Protein AF-A0A6L9QS75-F1 (afdb_monomer)

Nearest PDB structures (foldseek):
  3cwc-assembly1_B  TM=9.647E-01  e=5.778E-03  Salmonella enterica subsp. enterica serovar Typhimurium str. LT2
  3cwc-assembly1_A  TM=9.739E-01  e=6.625E-03  Salmonella enterica subsp. enterica serovar Typhimurium str. LT2

pLDDT: mean 85.93, std 13.15, range [46.53, 98.0]

Sequence (66 aa):
MSADSPSRPSPPGHVLLAPDRFPGALTAAQAARHLAAGLRRARPDVPLVELPVADGGEGTVEAAVA

InterPro domains:
  IPR004381 Glycerate kinase [PF02595] (15-65)
  IPR018197 Glycerate kinase, restriction-enzyme-like fold [G3DSA:3.40.50.10350] (13-66)
  IPR036129 Glycerate kinase superfamily [SSF110738] (14-65)

Secondary structure (DSSP, 8-state):
-------PPPPSP-EEE----BTTTB-HHHHHHHHHHHHHHH-TTS-EEE-----SSTTHHHHHT-

Radius of gyration: 16.77 Å; Cα contacts (8 Å, |Δi|>4): 83; chains: 1; bounding box: 30×37×50 Å

Organism: NCBI:txid453573

Structure (mmCIF, N/CA/C/O backbone):
data_AF-A0A6L9QS75-F1
#
_entry.id   AF-A0A6L9QS75-F1
#
loop_
_atom_site.group_PDB
_atom_site.id
_atom_site.type_symbol
_atom_site.label_atom_id
_atom_site.label_alt_id
_atom_site.label_comp_id
_atom_site.label_asym_id
_atom_site.label_entity_id
_atom_site.label_seq_id
_atom_site.pdbx_PDB_ins_code
_atom_site.Cartn_x
_atom_site.Cartn_y
_atom_site.Cartn_z
_atom_site.occupancy
_atom_site.B_iso_or_equiv
_atom_site.auth_seq_id
_atom_site.auth_comp_id
_atom_site.auth_asym_id
_atom_site.auth_atom_id
_atom_site.pdbx_PDB_model_num
ATOM 1 N N . MET A 1 1 ? 5.705 -29.264 31.758 1.00 46.53 1 MET A N 1
ATOM 2 C CA . MET A 1 1 ? 4.760 -28.333 32.407 1.00 46.53 1 MET A CA 1
ATOM 3 C C . MET A 1 1 ? 5.162 -26.926 31.980 1.00 46.53 1 MET A C 1
ATOM 5 O O . MET A 1 1 ? 5.980 -26.306 32.641 1.00 46.53 1 MET A O 1
ATOM 9 N N . SER A 1 2 ? 4.733 -26.495 30.790 1.00 53.12 2 SER A N 1
ATOM 10 C CA . SER A 1 2 ? 5.063 -25.163 30.266 1.00 53.12 2 SER A CA 1
ATOM 11 C C . SER A 1 2 ? 3.889 -24.259 30.599 1.00 53.12 2 SER A C 1
ATOM 13 O O . SER A 1 2 ? 2.771 -24.556 30.186 1.00 53.12 2 SER A O 1
ATOM 15 N N . ALA A 1 3 ? 4.127 -23.250 31.433 1.00 58.88 3 ALA A N 1
ATOM 16 C CA . ALA A 1 3 ? 3.100 -22.329 31.887 1.00 58.88 3 ALA A CA 1
ATOM 17 C C . ALA A 1 3 ? 2.479 -21.601 30.688 1.00 58.88 3 ALA A C 1
ATOM 19 O O . ALA A 1 3 ? 3.192 -20.987 29.891 1.00 58.88 3 ALA A O 1
ATOM 20 N N . ASP A 1 4 ? 1.155 -21.688 30.585 1.00 61.31 4 ASP A N 1
ATOM 21 C CA . ASP A 1 4 ? 0.335 -20.816 29.755 1.00 61.31 4 ASP A CA 1
ATOM 22 C C . ASP A 1 4 ? 0.585 -19.377 30.226 1.00 61.31 4 ASP A C 1
ATOM 24 O O . ASP A 1 4 ? 0.208 -18.981 31.331 1.00 61.31 4 ASP A O 1
ATOM 28 N N . SER A 1 5 ? 1.379 -18.635 29.455 1.00 62.84 5 SER A N 1
ATOM 29 C CA . SER A 1 5 ? 1.666 -17.236 29.756 1.00 62.84 5 SER A CA 1
ATOM 30 C C . SER A 1 5 ? 0.436 -16.431 29.348 1.00 62.84 5 SER A C 1
ATOM 32 O O . SER A 1 5 ? 0.003 -16.575 28.205 1.00 62.84 5 SER A O 1
ATOM 34 N N . PRO A 1 6 ? -0.135 -15.580 30.219 1.00 60.25 6 PRO A N 1
ATOM 35 C CA . PRO A 1 6 ? -1.359 -14.866 29.886 1.00 60.25 6 PRO A CA 1
ATOM 36 C C . PRO A 1 6 ? -1.128 -13.998 28.645 1.00 60.25 6 PRO A C 1
ATOM 38 O O . PRO A 1 6 ? -0.261 -13.119 28.639 1.00 60.25 6 PRO A O 1
ATOM 41 N N . SER A 1 7 ? -1.896 -14.258 27.585 1.00 69.88 7 SER A N 1
ATOM 42 C CA . SER A 1 7 ? -1.868 -13.480 26.349 1.00 69.88 7 SER A CA 1
ATOM 43 C C . SER A 1 7 ? -2.199 -12.027 26.677 1.00 69.88 7 SER A C 1
ATOM 45 O O . SER A 1 7 ? -3.333 -11.711 27.045 1.00 69.88 7 SER A O 1
ATOM 47 N N . ARG A 1 8 ? -1.210 -11.130 26.574 1.00 69.69 8 ARG A N 1
ATOM 48 C CA . ARG A 1 8 ? -1.469 -9.690 26.672 1.00 69.69 8 ARG A CA 1
ATOM 49 C C . ARG A 1 8 ? -2.507 -9.324 25.609 1.00 69.69 8 ARG A C 1
ATOM 51 O O . ARG A 1 8 ? -2.352 -9.777 24.473 1.00 69.69 8 ARG A O 1
ATOM 58 N N . PRO A 1 9 ? -3.532 -8.518 25.935 1.00 62.66 9 PRO A N 1
ATOM 59 C CA . PRO A 1 9 ? -4.439 -8.025 24.913 1.00 62.66 9 PRO A CA 1
ATOM 60 C C . PRO A 1 9 ? -3.598 -7.305 23.859 1.00 62.66 9 PRO A C 1
ATOM 62 O O . PRO A 1 9 ? -2.827 -6.399 24.192 1.00 62.66 9 PRO A O 1
ATOM 65 N N . SER A 1 10 ? -3.683 -7.753 22.604 1.00 62.03 10 SER A N 1
ATOM 66 C CA . SER A 1 10 ? -3.056 -7.027 21.507 1.00 62.03 10 SER A CA 1
ATOM 67 C C . SER A 1 10 ? -3.600 -5.598 21.529 1.00 62.03 10 SER A C 1
ATOM 69 O O . SER A 1 10 ? -4.812 -5.424 21.705 1.00 62.03 10 SER A O 1
ATOM 71 N N . PRO A 1 11 ? -2.744 -4.570 21.378 1.00 64.12 11 PRO A N 1
ATOM 72 C CA . PRO A 1 11 ? -3.242 -3.218 21.165 1.00 64.12 11 PRO A CA 1
ATOM 73 C C . PRO A 1 11 ? -4.232 -3.244 19.992 1.00 64.12 11 PRO A C 1
ATOM 75 O O . PRO A 1 11 ? -4.111 -4.130 19.136 1.00 64.12 11 PRO A O 1
ATOM 78 N N . PRO A 1 12 ? -5.215 -2.326 19.946 1.00 70.25 12 PRO A N 1
ATOM 79 C CA . PRO A 1 12 ? -6.165 -2.280 18.841 1.00 70.25 12 PRO A CA 1
ATOM 80 C C . PRO A 1 12 ? -5.398 -2.372 17.517 1.00 70.25 12 PRO A C 1
ATOM 82 O O . PRO A 1 12 ? -4.480 -1.589 17.263 1.00 70.25 12 PRO A O 1
ATOM 85 N N . GLY A 1 13 ? -5.694 -3.422 16.747 1.00 81.25 13 GLY A N 1
ATOM 86 C CA . GLY A 1 13 ? -4.930 -3.756 15.550 1.00 81.25 13 GLY A CA 1
ATOM 87 C C . GLY A 1 13 ? -5.036 -2.646 14.507 1.00 81.25 13 GLY A C 1
ATOM 88 O O . GLY A 1 13 ? -6.069 -1.988 14.406 1.00 81.25 13 GLY A O 1
ATOM 89 N N . HIS A 1 14 ? -3.980 -2.454 13.723 1.00 89.75 14 HIS A N 1
ATOM 90 C CA . HIS A 1 14 ? -3.983 -1.571 12.558 1.00 89.75 14 HIS A CA 1
ATOM 91 C C . HIS A 1 14 ? -3.828 -2.401 11.284 1.00 89.75 14 HIS A C 1
ATOM 93 O O . HIS A 1 14 ? -3.316 -3.522 11.314 1.00 89.75 14 HIS A O 1
ATOM 99 N N . VAL A 1 15 ? -4.274 -1.847 10.161 1.00 94.75 15 VAL A N 1
ATOM 100 C CA . VAL A 1 15 ? -4.102 -2.447 8.838 1.00 94.75 15 VAL A CA 1
ATOM 101 C C . VAL A 1 15 ? -2.999 -1.697 8.101 1.00 94.75 15 VAL A C 1
ATOM 103 O O . VAL A 1 15 ? -3.098 -0.489 7.886 1.00 94.75 15 VAL A O 1
ATOM 106 N N . LEU A 1 16 ? -1.955 -2.427 7.710 1.00 95.88 16 LEU A N 1
ATOM 107 C CA . LEU A 1 16 ? -0.906 -1.936 6.823 1.00 95.88 16 LEU A CA 1
ATOM 108 C C . LEU A 1 16 ? -1.300 -2.211 5.370 1.00 95.88 16 LEU A C 1
ATOM 110 O O . LEU A 1 16 ? -1.515 -3.358 4.979 1.00 95.88 16 LEU A O 1
ATOM 114 N N . LEU A 1 17 ? -1.374 -1.156 4.570 1.00 97.00 17 LEU A N 1
ATOM 115 C CA . LEU A 1 17 ? -1.592 -1.224 3.135 1.00 97.00 17 LEU A CA 1
ATOM 116 C C . LEU A 1 17 ? -0.251 -1.082 2.434 1.00 97.00 17 LEU A C 1
ATOM 118 O O . LEU A 1 17 ? 0.211 0.035 2.224 1.00 97.00 17 LEU A O 1
ATOM 122 N N . ALA A 1 18 ? 0.334 -2.215 2.048 1.00 96.44 18 ALA A N 1
ATOM 123 C CA . ALA A 1 18 ? 1.594 -2.267 1.314 1.00 96.44 18 ALA A CA 1
ATOM 124 C C . ALA A 1 18 ? 1.431 -2.814 -0.114 1.00 96.44 18 ALA A C 1
ATOM 126 O O . ALA A 1 18 ? 1.954 -3.886 -0.422 1.00 96.44 18 ALA A O 1
ATOM 127 N N . PRO A 1 19 ? 0.641 -2.152 -0.982 1.00 95.62 19 PRO A N 1
ATOM 128 C CA . PRO A 1 19 ? 0.491 -2.591 -2.358 1.00 95.62 19 PRO A CA 1
ATOM 129 C C . PRO A 1 19 ? 1.713 -2.212 -3.197 1.00 95.62 19 PRO A C 1
ATOM 131 O O . PRO A 1 19 ? 2.348 -1.181 -2.968 1.00 95.62 19 PRO A O 1
ATOM 134 N N . ASP A 1 20 ? 1.956 -3.021 -4.221 1.00 94.06 20 ASP A N 1
ATOM 135 C CA . ASP A 1 20 ? 2.785 -2.661 -5.367 1.00 94.06 20 ASP A CA 1
ATOM 136 C C . ASP A 1 20 ? 1.906 -2.048 -6.478 1.00 94.06 20 ASP A C 1
ATOM 138 O O . ASP A 1 20 ? 0.673 -1.965 -6.379 1.00 94.06 20 ASP A O 1
ATOM 142 N N . ARG A 1 21 ? 2.539 -1.583 -7.551 1.00 90.69 21 ARG A N 1
ATOM 143 C CA . ARG A 1 21 ? 1.882 -1.059 -8.742 1.00 90.69 21 ARG A CA 1
ATOM 144 C C . ARG A 1 21 ? 1.078 -2.127 -9.483 1.00 90.69 21 ARG A C 1
ATOM 146 O O . ARG A 1 21 ? 1.407 -3.308 -9.514 1.00 90.69 21 ARG A O 1
ATOM 153 N N . PHE A 1 22 ? 0.077 -1.652 -10.212 1.00 90.88 22 PHE A N 1
ATOM 154 C CA . PHE A 1 22 ? -0.625 -2.399 -11.247 1.00 90.88 22 PHE A CA 1
ATOM 155 C C . PHE A 1 22 ? -0.130 -1.886 -12.606 1.00 90.88 22 PHE A C 1
ATOM 157 O O . PHE A 1 22 ? -0.503 -0.774 -13.000 1.00 90.88 22 PHE A O 1
ATOM 164 N N . PRO A 1 23 ? 0.734 -2.629 -13.324 1.00 88.62 23 PRO A N 1
ATOM 165 C CA . PRO A 1 23 ? 1.327 -2.165 -14.576 1.00 88.62 23 PRO A CA 1
ATOM 166 C C . PRO A 1 23 ? 0.275 -1.677 -15.580 1.00 88.62 23 PRO A C 1
ATOM 168 O O . PRO A 1 23 ? -0.714 -2.357 -15.839 1.00 88.62 23 PRO A O 1
ATOM 171 N N . GLY A 1 24 ? 0.474 -0.472 -16.120 1.00 90.62 24 GLY A N 1
ATOM 172 C CA . GLY A 1 24 ? -0.454 0.155 -17.069 1.00 90.62 24 GLY A CA 1
ATOM 173 C C . GLY A 1 24 ? -1.777 0.662 -16.476 1.00 90.62 24 GLY A C 1
ATOM 174 O O . GLY A 1 24 ? -2.576 1.216 -17.223 1.00 90.62 24 GLY A O 1
ATOM 175 N N . ALA A 1 25 ? -2.012 0.505 -15.168 1.00 94.88 25 ALA A N 1
ATOM 176 C CA . ALA A 1 25 ? -3.269 0.888 -14.526 1.00 94.88 25 ALA A CA 1
ATOM 177 C C . ALA A 1 25 ? -3.077 1.846 -13.343 1.00 94.88 25 ALA A C 1
ATOM 179 O O . ALA A 1 25 ? -3.618 2.948 -13.365 1.00 94.88 25 ALA A O 1
ATOM 180 N N . LEU A 1 26 ? -2.326 1.443 -12.313 1.00 95.38 26 LEU A N 1
ATOM 181 C CA . LEU A 1 26 ? -2.176 2.206 -11.069 1.00 95.38 26 LEU A CA 1
ATOM 182 C C . LEU A 1 26 ? -0.728 2.175 -10.582 1.00 95.38 26 LEU A C 1
ATOM 184 O O . LEU A 1 26 ? -0.083 1.128 -10.583 1.00 95.38 26 LEU A O 1
ATOM 188 N N . THR A 1 27 ? -0.231 3.303 -10.088 1.00 94.50 27 THR A N 1
ATOM 189 C CA . THR A 1 27 ? 0.971 3.323 -9.249 1.00 94.50 27 THR A CA 1
ATOM 190 C C . THR A 1 27 ? 0.680 2.678 -7.890 1.00 94.50 27 THR A C 1
ATOM 192 O O . THR A 1 27 ? -0.478 2.600 -7.466 1.00 94.50 27 THR A O 1
ATOM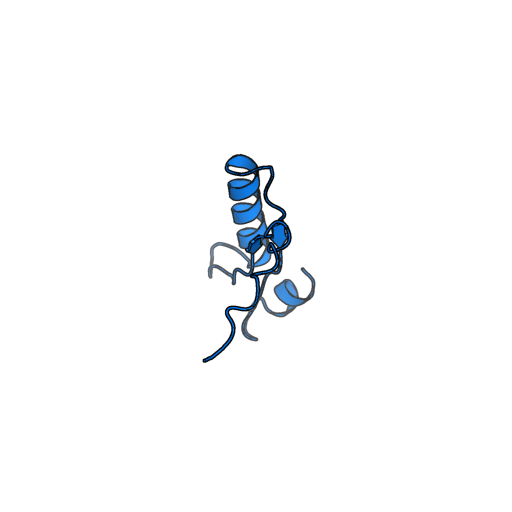 195 N N . ALA A 1 28 ? 1.722 2.248 -7.172 1.00 94.50 28 ALA A N 1
ATOM 196 C CA . ALA A 1 28 ? 1.586 1.701 -5.818 1.00 94.50 28 ALA A CA 1
ATOM 197 C C . ALA A 1 28 ? 0.852 2.684 -4.878 1.00 94.50 28 ALA A C 1
ATOM 199 O O . ALA A 1 28 ? -0.075 2.310 -4.159 1.00 94.50 28 ALA A O 1
ATOM 200 N N . ALA A 1 29 ? 1.175 3.980 -4.966 1.00 94.38 29 ALA A N 1
ATOM 201 C CA . ALA A 1 29 ? 0.503 5.028 -4.198 1.00 94.38 29 ALA A CA 1
ATOM 202 C C . ALA A 1 29 ? -0.987 5.185 -4.563 1.00 94.38 29 ALA A C 1
ATOM 204 O O . ALA A 1 29 ? -1.827 5.387 -3.685 1.00 94.38 29 ALA A O 1
ATOM 205 N N . GLN A 1 30 ? -1.352 5.074 -5.845 1.00 96.31 30 GLN A N 1
ATOM 206 C CA . GLN A 1 30 ? -2.761 5.098 -6.257 1.00 96.31 30 GLN A CA 1
ATOM 207 C C . GLN A 1 30 ? -3.522 3.880 -5.723 1.00 96.31 30 GLN A C 1
ATOM 209 O O . GLN A 1 30 ? -4.632 4.028 -5.209 1.00 96.31 30 GLN A O 1
ATOM 214 N N . ALA A 1 31 ? -2.917 2.692 -5.789 1.00 96.94 31 ALA A N 1
ATOM 215 C CA . ALA A 1 31 ? -3.496 1.482 -5.220 1.00 96.94 31 ALA A CA 1
ATOM 216 C C . ALA A 1 31 ? -3.732 1.625 -3.706 1.00 96.94 31 ALA A C 1
ATOM 218 O O . ALA A 1 31 ? -4.841 1.355 -3.239 1.00 96.94 31 ALA A O 1
ATOM 219 N N . ALA A 1 32 ? -2.743 2.126 -2.956 1.00 9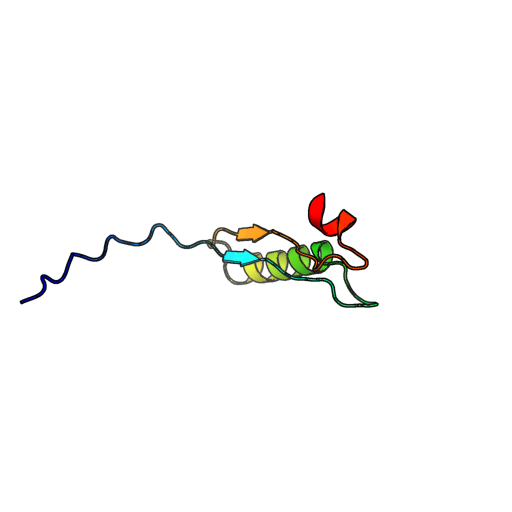7.25 32 ALA A N 1
ATOM 220 C CA . ALA A 1 32 ? -2.856 2.355 -1.513 1.00 97.25 32 ALA A CA 1
ATOM 221 C C . ALA A 1 32 ? -4.026 3.289 -1.178 1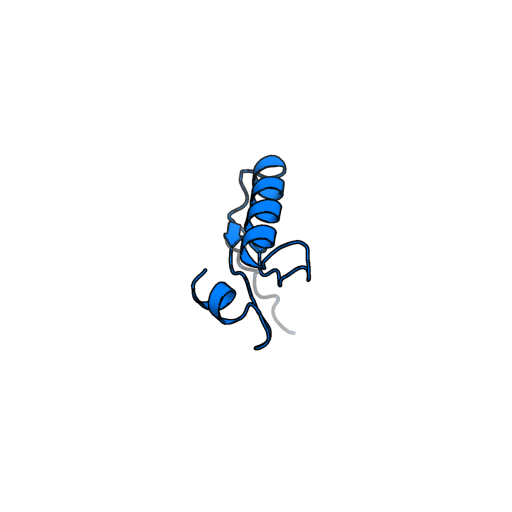.00 97.25 32 ALA A C 1
ATOM 223 O O . ALA A 1 32 ? -4.881 2.935 -0.363 1.00 97.25 32 ALA A O 1
ATOM 224 N N . ARG A 1 33 ? -4.154 4.409 -1.901 1.00 97.19 33 ARG A N 1
ATOM 225 C CA . ARG A 1 33 ? -5.255 5.368 -1.715 1.00 97.19 33 ARG A CA 1
ATOM 226 C C . ARG A 1 33 ? -6.625 4.754 -1.983 1.00 97.19 33 ARG A C 1
ATOM 228 O O . ARG A 1 33 ? -7.566 4.992 -1.223 1.00 97.19 33 ARG A O 1
ATOM 235 N N . HIS A 1 34 ? -6.768 3.970 -3.052 1.00 98.00 34 HIS A N 1
ATOM 236 C CA . HIS A 1 34 ? -8.042 3.323 -3.379 1.00 98.00 34 HIS A CA 1
ATOM 237 C C . HIS A 1 34 ? -8.432 2.260 -2.346 1.00 98.00 34 HIS A C 1
ATOM 239 O O . HIS A 1 34 ? -9.594 2.215 -1.928 1.00 98.00 34 HIS A O 1
ATOM 245 N N . LEU A 1 35 ? -7.466 1.462 -1.882 1.00 97.38 35 LEU A N 1
ATOM 246 C CA . LEU A 1 35 ? -7.665 0.493 -0.804 1.00 97.38 35 LEU A CA 1
ATOM 247 C C . LEU A 1 35 ? -8.058 1.193 0.500 1.00 97.38 35 LEU A C 1
ATOM 249 O O . LEU A 1 35 ? -9.055 0.820 1.120 1.00 97.38 35 LEU A O 1
ATOM 253 N N . ALA A 1 36 ? -7.342 2.255 0.875 1.00 97.25 36 ALA A N 1
ATOM 254 C CA . ALA A 1 36 ? -7.619 3.028 2.078 1.00 97.25 36 ALA A CA 1
ATOM 255 C C . ALA A 1 36 ? -9.010 3.666 2.027 1.00 97.25 36 ALA A C 1
ATOM 257 O O . ALA A 1 36 ? -9.755 3.611 3.002 1.00 97.25 36 ALA A O 1
ATOM 258 N N . ALA A 1 37 ? -9.414 4.214 0.878 1.00 98.00 37 ALA A N 1
ATOM 259 C CA . ALA A 1 37 ? -10.758 4.749 0.692 1.00 98.00 37 ALA A CA 1
ATOM 260 C C . ALA A 1 37 ? -11.840 3.668 0.858 1.00 98.00 37 ALA A C 1
ATOM 262 O O . ALA A 1 37 ? -12.873 3.926 1.473 1.00 98.00 37 ALA A O 1
ATOM 263 N N . GLY A 1 38 ? -11.618 2.459 0.335 1.00 97.81 38 GLY A N 1
ATOM 264 C CA . GLY A 1 38 ? -12.528 1.325 0.525 1.00 97.81 38 GLY A CA 1
ATOM 265 C C . GLY A 1 38 ? -12.638 0.895 1.987 1.00 97.81 38 GLY A C 1
ATOM 266 O O . GLY A 1 38 ? -13.745 0.756 2.509 1.00 97.81 38 GLY A O 1
ATOM 267 N N . LEU A 1 39 ? -11.499 0.757 2.664 1.00 96.06 39 LEU A N 1
ATOM 268 C CA . LEU A 1 39 ? -11.431 0.368 4.071 1.00 96.06 39 LEU A CA 1
ATOM 269 C C . LEU A 1 39 ? -12.051 1.411 4.993 1.00 96.06 39 LEU A C 1
ATOM 271 O O . LEU A 1 39 ? -12.852 1.041 5.840 1.00 96.06 39 LEU A O 1
ATOM 275 N N . ARG A 1 40 ? -11.786 2.704 4.784 1.00 95.81 40 ARG A N 1
ATOM 276 C CA . ARG A 1 40 ? -12.426 3.780 5.559 1.00 95.81 40 ARG A CA 1
ATOM 277 C C . ARG A 1 40 ? -13.950 3.774 5.403 1.00 95.81 40 ARG A C 1
ATOM 279 O O . ARG A 1 40 ? -14.649 4.060 6.366 1.00 95.81 40 ARG A O 1
ATOM 286 N N . ARG A 1 41 ? -14.479 3.412 4.224 1.00 97.25 41 ARG A N 1
ATOM 287 C CA . ARG A 1 41 ? -15.933 3.259 4.021 1.00 97.25 41 ARG A CA 1
ATOM 288 C C . ARG A 1 41 ? -16.505 2.037 4.739 1.00 97.25 41 ARG A C 1
ATOM 290 O O . ARG A 1 41 ? -17.603 2.117 5.273 1.00 97.25 41 ARG A O 1
ATOM 297 N N . ALA A 1 42 ? -15.798 0.910 4.716 1.00 96.75 42 ALA A N 1
ATOM 298 C CA . ALA A 1 42 ? -16.299 -0.350 5.267 1.00 96.75 42 ALA A CA 1
ATOM 299 C C . ALA A 1 42 ? -16.074 -0.487 6.784 1.00 96.75 42 ALA A C 1
ATOM 301 O O . ALA A 1 42 ? -16.866 -1.122 7.475 1.00 96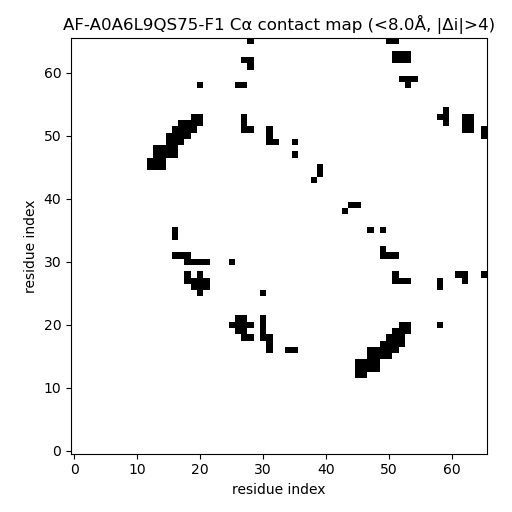.75 42 ALA A O 1
ATOM 302 N N . ARG A 1 43 ? -14.965 0.059 7.291 1.00 93.69 43 ARG A N 1
ATOM 303 C CA . ARG A 1 43 ? -14.459 -0.077 8.663 1.00 93.69 43 ARG A CA 1
ATOM 304 C C . ARG A 1 43 ? -13.767 1.228 9.101 1.00 93.69 43 ARG A C 1
ATOM 306 O O . ARG A 1 43 ? -12.542 1.256 9.205 1.00 93.69 43 ARG A O 1
ATOM 313 N N . PRO A 1 44 ? -14.532 2.303 9.362 1.00 92.38 44 PRO A N 1
ATOM 314 C CA . PRO A 1 44 ? -13.980 3.625 9.680 1.00 92.38 44 PRO A CA 1
ATOM 315 C C . PRO A 1 44 ? -13.120 3.649 10.952 1.00 92.38 44 PRO A C 1
ATOM 317 O O . PRO A 1 44 ? -12.200 4.456 11.044 1.00 92.38 44 PRO A O 1
ATOM 320 N N . ASP A 1 45 ? -13.376 2.743 11.897 1.00 91.81 45 ASP A N 1
ATOM 321 C CA . ASP A 1 45 ? -12.691 2.713 13.196 1.00 91.81 45 ASP A CA 1
ATOM 322 C C . ASP A 1 45 ? -11.349 1.967 13.173 1.00 91.81 45 ASP A C 1
ATOM 324 O O . ASP A 1 45 ? -10.669 1.885 14.195 1.00 91.81 45 ASP A O 1
ATOM 328 N N . VAL A 1 46 ? -10.968 1.374 12.036 1.00 91.25 46 VAL A N 1
ATOM 329 C CA . VAL A 1 46 ? -9.707 0.636 11.917 1.00 91.25 46 VAL A CA 1
ATOM 330 C C . VAL A 1 46 ? -8.580 1.611 11.565 1.00 91.25 46 VAL A C 1
ATOM 332 O O . VAL A 1 46 ? -8.636 2.236 10.503 1.00 91.25 46 VAL A O 1
ATOM 335 N N . PRO A 1 47 ? -7.526 1.725 12.396 1.00 93.88 47 PRO A N 1
ATOM 336 C CA . PRO A 1 47 ? -6.345 2.502 12.046 1.00 93.88 47 PRO A CA 1
ATOM 337 C C . PRO A 1 47 ? -5.679 1.941 10.785 1.00 93.88 47 PRO A C 1
ATOM 339 O O . PRO A 1 47 ? -5.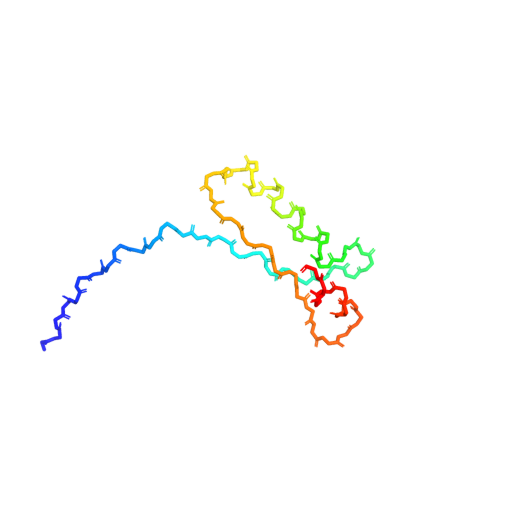478 0.730 10.659 1.00 93.88 47 PRO A O 1
ATOM 342 N N . LEU A 1 48 ? -5.322 2.828 9.859 1.00 95.12 48 LEU A N 1
ATOM 343 C CA . LEU A 1 48 ? -4.728 2.484 8.569 1.00 95.12 48 LEU A CA 1
ATOM 344 C C . LEU A 1 48 ? -3.359 3.140 8.431 1.00 95.12 48 LEU A C 1
ATOM 346 O O . LEU A 1 48 ? -3.216 4.333 8.695 1.00 95.12 48 LEU A O 1
ATOM 350 N N . VAL A 1 49 ? -2.388 2.364 7.964 1.00 95.50 49 VAL A N 1
ATOM 351 C CA . VAL A 1 49 ? -1.067 2.847 7.557 1.00 95.50 49 VAL A CA 1
ATOM 352 C C . VAL A 1 49 ? -0.904 2.530 6.077 1.00 95.50 49 VAL A C 1
ATOM 354 O O . VAL A 1 49 ? -1.034 1.376 5.678 1.00 95.50 49 VAL A O 1
ATOM 357 N N . GLU A 1 50 ? -0.657 3.546 5.258 1.00 96.38 50 GLU A N 1
ATOM 358 C CA . GLU A 1 50 ? -0.373 3.394 3.829 1.00 96.38 50 GLU A CA 1
ATOM 359 C C . GLU A 1 50 ? 1.153 3.355 3.656 1.00 96.38 50 GLU A C 1
ATOM 361 O O . GLU A 1 50 ? 1.839 4.259 4.121 1.00 96.38 50 GLU A O 1
ATOM 366 N N . LEU 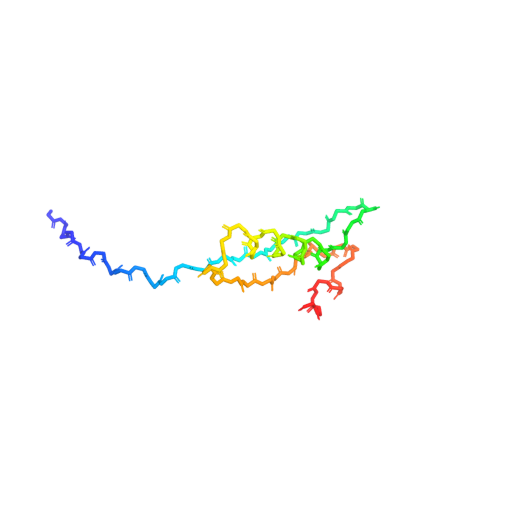A 1 51 ? 1.683 2.292 3.046 1.00 95.81 51 LEU A N 1
ATOM 367 C CA . LEU A 1 51 ? 3.113 2.100 2.789 1.00 95.81 51 LEU A CA 1
ATOM 368 C C . LEU A 1 51 ? 3.306 1.496 1.390 1.00 95.81 51 LEU A C 1
ATOM 370 O O . LEU A 1 51 ? 3.539 0.294 1.277 1.00 95.81 51 LEU A O 1
ATOM 374 N N . PRO A 1 52 ? 3.151 2.281 0.313 1.00 94.56 52 PRO A N 1
ATOM 375 C CA . PRO A 1 52 ? 3.381 1.797 -1.045 1.00 94.56 52 PRO A CA 1
ATOM 376 C C . PRO A 1 52 ? 4.782 1.191 -1.182 1.00 94.56 52 PRO A C 1
ATOM 378 O O . PRO A 1 52 ? 5.752 1.753 -0.679 1.00 94.56 52 PRO A O 1
ATOM 381 N N . VAL A 1 53 ? 4.891 0.052 -1.863 1.00 93.31 53 VAL A N 1
ATOM 382 C CA . VAL A 1 53 ? 6.168 -0.653 -2.053 1.00 93.31 53 VAL A CA 1
ATOM 383 C C . VAL A 1 53 ? 6.492 -0.817 -3.533 1.00 93.31 53 VAL A C 1
ATOM 385 O O . VAL A 1 53 ? 5.629 -0.644 -4.389 1.00 93.31 53 VAL A O 1
ATOM 388 N N . ALA A 1 54 ? 7.751 -1.144 -3.813 1.00 90.06 54 ALA A N 1
ATOM 389 C CA . ALA A 1 54 ? 8.250 -1.529 -5.125 1.00 90.06 54 ALA A CA 1
ATOM 390 C C . ALA A 1 54 ? 9.468 -2.453 -4.960 1.00 90.06 54 ALA A C 1
ATOM 392 O O . ALA A 1 54 ? 10.124 -2.444 -3.915 1.00 90.06 54 ALA A O 1
ATOM 393 N N . ASP A 1 55 ? 9.777 -3.238 -5.989 1.00 83.94 55 ASP A N 1
ATOM 394 C CA . ASP A 1 55 ? 10.797 -4.295 -5.965 1.00 83.94 55 ASP A CA 1
ATOM 395 C C . ASP A 1 55 ? 12.186 -3.870 -6.487 1.00 83.94 55 ASP A C 1
ATOM 397 O O . ASP A 1 55 ? 13.100 -4.692 -6.553 1.00 83.94 55 ASP A O 1
ATOM 401 N N . GLY A 1 56 ? 12.373 -2.594 -6.836 1.00 79.25 56 GLY A N 1
ATOM 402 C CA . GLY A 1 56 ? 13.592 -2.087 -7.477 1.00 79.25 56 GLY A CA 1
ATOM 403 C C . GLY A 1 56 ? 13.424 -1.785 -8.969 1.00 79.25 56 GLY A C 1
ATOM 404 O O . GLY A 1 56 ? 14.319 -1.192 -9.570 1.00 79.25 56 GLY A O 1
ATOM 405 N N . GLY A 1 57 ? 12.286 -2.151 -9.564 1.00 80.81 57 GLY A N 1
ATOM 406 C CA . GLY A 1 57 ? 11.934 -1.815 -10.939 1.00 80.81 57 GLY A CA 1
ATOM 407 C C . GLY A 1 57 ? 11.340 -0.412 -11.125 1.00 80.81 57 GLY A C 1
ATOM 408 O O . GLY A 1 57 ? 11.438 0.482 -10.282 1.00 80.81 57 GLY A O 1
ATOM 409 N N . GLU A 1 58 ? 10.687 -0.219 -12.268 1.00 77.50 58 GLU A N 1
ATOM 410 C CA . GLU A 1 58 ? 9.960 1.007 -12.607 1.00 77.50 58 GLU A CA 1
ATOM 411 C C . GLU A 1 58 ? 8.869 1.306 -11.559 1.00 77.50 58 GLU A C 1
ATOM 413 O O . GLU A 1 58 ? 8.018 0.453 -11.289 1.00 77.50 58 GLU A O 1
ATOM 418 N N . GLY A 1 59 ? 8.856 2.524 -11.010 1.00 78.12 59 GLY A N 1
ATOM 419 C C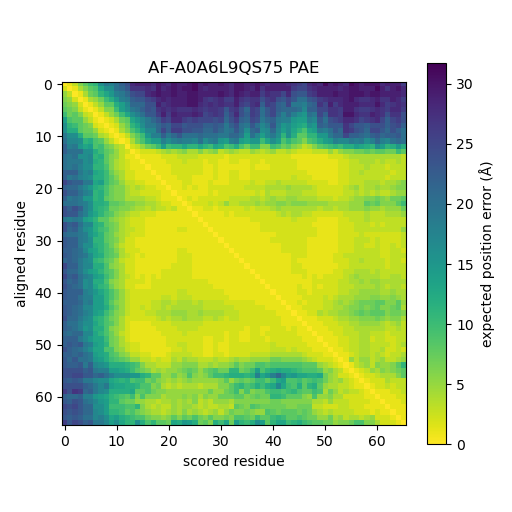A . GLY A 1 59 ? 7.965 2.918 -9.911 1.00 78.12 59 GLY A CA 1
ATOM 420 C C . GLY A 1 59 ? 8.609 2.879 -8.519 1.00 78.12 59 GLY A C 1
ATOM 421 O O . GLY A 1 59 ? 7.954 3.229 -7.537 1.00 78.12 59 GLY A O 1
ATOM 422 N N . THR A 1 60 ? 9.87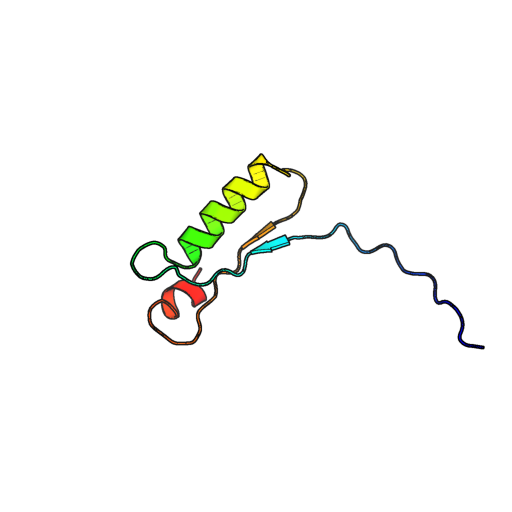5 2.457 -8.408 1.00 82.88 60 THR A N 1
ATOM 423 C CA . THR A 1 60 ? 10.567 2.347 -7.112 1.00 82.88 60 THR A CA 1
ATOM 424 C C . THR A 1 60 ? 10.861 3.689 -6.467 1.00 82.88 60 THR A C 1
ATOM 426 O O . THR A 1 60 ? 10.710 3.829 -5.254 1.00 82.88 60 THR A O 1
ATOM 429 N N . VAL A 1 61 ? 11.252 4.690 -7.256 1.00 83.56 61 VAL A N 1
ATOM 430 C CA . VAL A 1 61 ? 11.503 6.036 -6.727 1.00 83.56 61 VAL A CA 1
ATOM 431 C C . VAL A 1 61 ? 10.207 6.618 -6.177 1.00 83.56 61 VAL A C 1
ATOM 433 O O . VAL A 1 61 ? 10.188 7.135 -5.066 1.00 83.56 61 VAL A O 1
ATOM 436 N N . GLU A 1 62 ? 9.115 6.468 -6.920 1.00 81.38 62 GLU A N 1
ATOM 437 C CA . GLU A 1 62 ? 7.783 6.918 -6.541 1.00 81.38 62 GLU A CA 1
ATOM 438 C C . GLU A 1 62 ? 7.292 6.235 -5.266 1.00 81.38 62 GLU A C 1
ATOM 440 O O . GLU A 1 62 ? 6.717 6.909 -4.419 1.00 81.38 62 GLU A O 1
ATOM 445 N N . ALA A 1 63 ? 7.525 4.928 -5.105 1.00 79.00 63 ALA A N 1
ATOM 446 C CA . ALA A 1 63 ? 7.179 4.210 -3.879 1.00 79.00 63 ALA A CA 1
ATOM 447 C C . ALA A 1 63 ? 8.020 4.668 -2.675 1.00 79.00 63 ALA A C 1
ATOM 449 O O . ALA A 1 63 ? 7.493 4.794 -1.575 1.00 79.00 63 ALA A O 1
ATOM 450 N N . ALA A 1 64 ? 9.307 4.967 -2.874 1.00 78.12 64 ALA A N 1
ATOM 451 C CA . ALA A 1 64 ? 10.209 5.371 -1.795 1.00 78.12 64 ALA A CA 1
ATOM 452 C C . ALA A 1 64 ? 9.926 6.777 -1.231 1.00 78.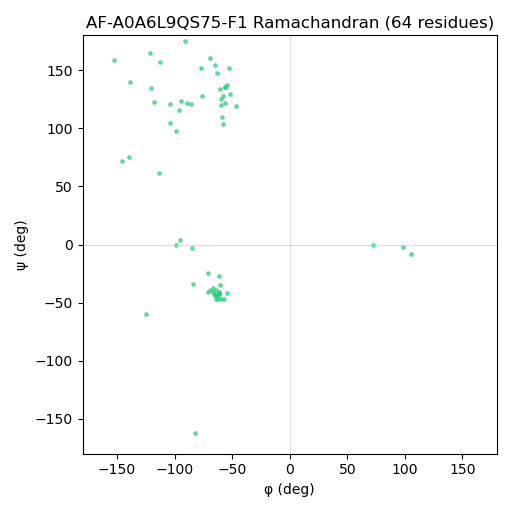12 64 ALA A C 1
ATOM 454 O O . ALA A 1 64 ? 10.293 7.055 -0.090 1.00 78.12 64 ALA A O 1
ATOM 455 N N . VAL A 1 65 ? 9.309 7.667 -2.016 1.00 83.94 65 VAL A N 1
ATOM 456 C CA . VAL A 1 65 ? 8.963 9.042 -1.596 1.00 83.94 65 VAL A CA 1
ATOM 457 C C . VAL A 1 65 ? 7.503 9.206 -1.154 1.00 83.94 65 VAL A C 1
ATOM 459 O O . VAL A 1 65 ? 7.090 10.331 -0.860 1.00 83.94 65 VAL A O 1
ATOM 462 N N . ALA A 1 66 ? 6.716 8.127 -1.192 1.00 76.25 66 ALA A N 1
ATOM 463 C CA . ALA A 1 66 ? 5.267 8.142 -0.983 1.00 76.25 66 ALA A CA 1
ATOM 464 C C . ALA A 1 66 ? 4.822 8.161 0.487 1.00 76.25 66 ALA A C 1
ATOM 466 O O . ALA A 1 66 ? 5.666 8.007 1.398 1.00 76.25 66 ALA A O 1
#

Mean predicted aligned error: 8.23 Å

Solvent-accessible surface area (backbone atoms only — not comparable to full-atom values): 4120 Å² total; per-residue (Å²): 138,79,81,86,69,82,79,70,81,73,69,88,70,66,47,77,36,64,33,52,57,42,88,100,76,36,52,14,59,54,44,26,52,54,51,50,54,51,43,47,71,76,42,66,89,55,50,74,45,78,47,34,36,60,91,76,56,93,59,27,70,61,21,74,74,104

Foldseek 3Di:
DDDPDPDDPDDQDADEQADQADPPPGHLQRVQVVVVVVCCVVPVPHHYDYQYDDDPDPNHVVSVVD